Protein AF-A0A963Q341-F1 (afdb_monomer)

Nearest PDB structures (foldseek):
  4ghc-assembly1_A  TM=6.142E-01  e=5.547E-03  Brevibacterium fuscum
  5trx-assembly1_C  TM=6.138E-01  e=7.752E-03  Brevibacterium fuscum
  4z6m-assembly1_A  TM=6.141E-01  e=7.752E-03  Brevibacterium fuscum
  5bwg-assembly1_D  TM=6.280E-01  e=1.514E-02  Brevibacterium fuscum
  1usy-assembly1_H  TM=5.849E-01  e=7.856E-01  Thermotoga maritima MSB8

Foldseek 3Di:
DPDPQDFAWDAKEAEDQDPVVVCCCVCVVVVFDFPDDDPQKTDGDHYIYGHDDDPDDDDRMDTDTDGPDPVVNVVVVVVVD

Sequence (81 aa):
MPTPSSAQFALAVRYVHDMPAARHFYVNVLGLKPEREHAAFIQFDHFALASDAPLGDDRAAELCWLVADIDDAWQTLKDQA

Secondary structure (DSSP, 8-state):
-------EEEEEEEE-S-HHHHHIIIIIIS----SEEETTEEE-SSEEEE-SPPSSSS-SEEEEEE-S-HHHHHHHHHTT-

Structure (mmCIF, N/CA/C/O backbone):
data_AF-A0A963Q341-F1
#
_entry.id   AF-A0A963Q341-F1
#
loop_
_atom_site.group_PDB
_atom_site.id
_atom_site.type_symbol
_atom_site.label_atom_id
_atom_site.label_alt_id
_atom_site.label_comp_id
_atom_site.label_asym_id
_atom_site.label_entity_id
_atom_site.label_seq_id
_atom_site.pdbx_PDB_ins_code
_atom_site.Cartn_x
_atom_site.Cartn_y
_atom_site.Cartn_z
_atom_site.occupancy
_atom_site.B_iso_or_equiv
_atom_site.auth_seq_id
_atom_site.auth_comp_id
_atom_site.auth_asym_id
_atom_site.auth_atom_id
_atom_site.pdbx_PDB_model_num
ATOM 1 N N . MET A 1 1 ? -25.714 -4.660 22.383 1.00 36.31 1 MET A N 1
ATOM 2 C CA . MET A 1 1 ? -24.657 -5.666 22.144 1.00 36.31 1 MET A CA 1
ATOM 3 C C . MET A 1 1 ? -23.361 -4.897 22.011 1.00 36.31 1 MET A C 1
ATOM 5 O O . MET A 1 1 ? -23.431 -3.862 21.358 1.00 36.31 1 MET A O 1
ATOM 9 N N . PRO A 1 2 ? -22.245 -5.29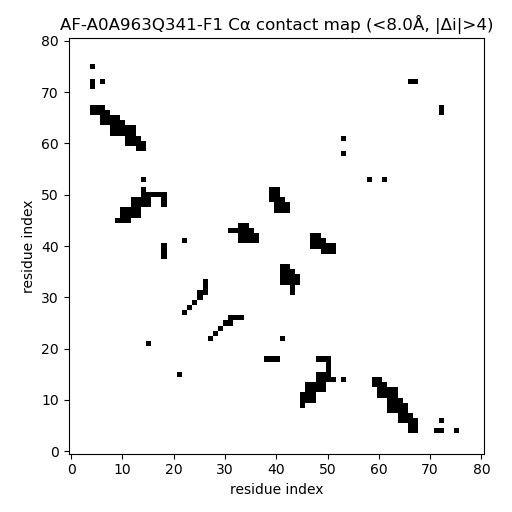8 22.639 1.00 39.72 2 PRO A N 1
ATOM 10 C CA . PRO A 1 2 ? -20.988 -4.615 22.380 1.00 39.72 2 PRO A CA 1
ATOM 11 C C . PRO A 1 2 ? -20.650 -4.871 20.910 1.00 39.72 2 PRO A C 1
ATOM 13 O O . PRO A 1 2 ? -20.547 -6.022 20.483 1.00 39.72 2 PRO A O 1
ATOM 16 N N . THR A 1 3 ? -20.630 -3.810 20.112 1.00 45.91 3 THR A N 1
ATOM 17 C CA . THR A 1 3 ? -20.183 -3.858 18.722 1.00 45.91 3 THR A CA 1
ATOM 18 C C . THR A 1 3 ? -18.719 -4.280 18.772 1.00 45.91 3 THR A C 1
ATOM 20 O O . THR A 1 3 ? -17.989 -3.715 19.587 1.00 45.91 3 THR A O 1
ATOM 23 N N . PRO A 1 4 ? -18.261 -5.285 18.006 1.00 49.69 4 PRO A N 1
ATOM 24 C CA . PRO A 1 4 ? -16.837 -5.564 17.974 1.00 49.69 4 PRO A CA 1
ATOM 25 C C . PRO A 1 4 ? -16.139 -4.263 17.579 1.00 49.69 4 PRO A C 1
ATOM 27 O O . PRO A 1 4 ? -16.511 -3.649 16.579 1.00 49.69 4 PRO A O 1
ATOM 30 N N . SER A 1 5 ? -15.155 -3.847 18.370 1.00 60.62 5 SER A N 1
ATOM 31 C CA . SER A 1 5 ? -14.125 -2.888 17.983 1.00 60.62 5 SER A CA 1
ATOM 32 C C . SER A 1 5 ? -13.354 -3.505 16.806 1.00 60.62 5 SER A C 1
ATOM 34 O O . SER A 1 5 ? -12.258 -4.045 16.963 1.00 60.62 5 SER A O 1
ATOM 36 N N . SER A 1 6 ? -13.996 -3.630 15.644 1.00 70.75 6 SER A N 1
ATOM 37 C CA . SER A 1 6 ? -13.568 -4.541 14.589 1.00 70.75 6 SER A CA 1
ATOM 38 C C . SER A 1 6 ? -12.500 -3.858 13.754 1.00 70.75 6 SER A C 1
ATOM 40 O O . SER A 1 6 ? -12.756 -3.433 12.629 1.00 70.75 6 SER A O 1
ATOM 42 N N . ALA A 1 7 ? -11.309 -3.722 14.331 1.00 82.19 7 ALA A N 1
ATOM 43 C CA . ALA A 1 7 ? -10.120 -3.392 13.576 1.00 82.19 7 ALA A CA 1
ATOM 44 C C . ALA A 1 7 ? -9.930 -4.474 12.505 1.00 82.19 7 ALA A C 1
ATOM 46 O O . ALA A 1 7 ? -9.637 -5.632 12.808 1.00 82.19 7 ALA A O 1
ATOM 47 N N . GLN A 1 8 ? -10.142 -4.107 11.248 1.00 87.56 8 GLN A N 1
ATOM 48 C CA . GLN A 1 8 ? -9.932 -4.978 10.105 1.00 87.56 8 GLN A CA 1
ATOM 49 C C . GLN A 1 8 ? -8.601 -4.612 9.468 1.00 87.56 8 GLN A C 1
ATOM 51 O O . GLN A 1 8 ? -8.345 -3.443 9.197 1.00 87.56 8 GLN A O 1
ATOM 56 N N . PHE A 1 9 ? -7.750 -5.602 9.205 1.00 88.81 9 PHE A N 1
ATOM 57 C CA . PHE A 1 9 ? -6.544 -5.345 8.427 1.00 88.81 9 PHE A CA 1
ATOM 58 C C . PHE A 1 9 ? -6.923 -4.792 7.047 1.00 88.81 9 PHE A C 1
ATOM 60 O O . PHE A 1 9 ? -7.736 -5.392 6.344 1.00 88.81 9 PHE A O 1
ATOM 67 N N . ALA A 1 10 ? -6.344 -3.647 6.695 1.00 89.25 10 ALA A N 1
ATOM 68 C CA . ALA A 1 10 ? -6.626 -2.951 5.450 1.00 89.25 10 ALA A CA 1
ATOM 69 C C . ALA A 1 10 ? -5.601 -3.347 4.389 1.00 89.25 10 ALA A C 1
ATOM 71 O O . ALA A 1 10 ? -5.933 -3.968 3.387 1.00 89.25 10 ALA A O 1
ATOM 72 N N . LEU A 1 11 ? -4.345 -2.978 4.630 1.00 93.00 11 LEU A N 1
ATOM 73 C CA . LEU A 1 11 ? -3.236 -3.172 3.709 1.00 93.00 11 LEU A CA 1
ATOM 74 C C . LEU A 1 11 ? -1.914 -2.888 4.416 1.00 93.00 11 LEU A C 1
ATOM 76 O O . LEU A 1 11 ? 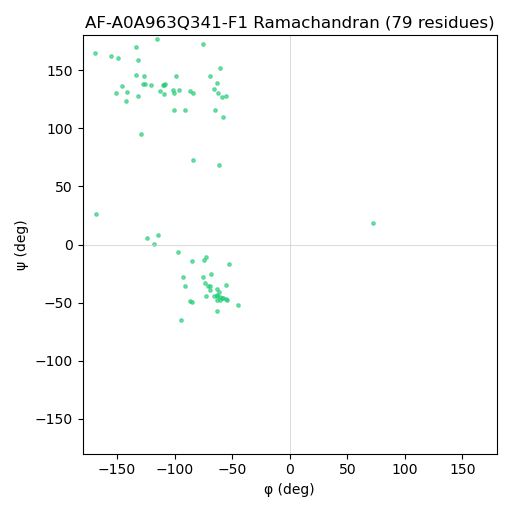-1.870 -2.258 5.476 1.00 93.00 11 LEU A O 1
ATOM 80 N N . ALA A 1 12 ? -0.826 -3.323 3.789 1.00 93.50 12 ALA A N 1
ATOM 81 C CA . ALA A 1 12 ? 0.512 -2.896 4.167 1.00 93.50 12 ALA A CA 1
ATOM 82 C C . ALA A 1 12 ? 1.024 -1.819 3.204 1.00 93.50 12 ALA A C 1
ATOM 84 O O . ALA A 1 12 ? 0.958 -1.999 1.991 1.00 93.50 12 ALA A O 1
ATOM 85 N N . VAL A 1 13 ? 1.583 -0.733 3.727 1.00 93.19 13 VAL A N 1
ATOM 86 C CA . VAL A 1 13 ? 2.270 0.298 2.940 1.00 93.19 13 VAL A CA 1
ATOM 87 C C . VAL A 1 13 ? 3.765 0.005 2.962 1.00 93.19 13 VAL A C 1
ATOM 89 O O . VAL A 1 13 ? 4.324 -0.300 4.013 1.00 93.19 13 VAL A O 1
ATOM 92 N N . ARG A 1 14 ? 4.426 0.052 1.806 1.00 92.56 14 ARG A N 1
ATOM 93 C CA . ARG A 1 14 ? 5.884 -0.035 1.669 1.00 92.56 14 ARG A CA 1
ATOM 94 C C . ARG A 1 14 ? 6.428 1.292 1.177 1.00 92.56 14 ARG A C 1
ATOM 96 O O . ARG A 1 14 ? 5.940 1.822 0.181 1.00 92.56 14 ARG A O 1
ATOM 103 N N . TYR A 1 15 ? 7.468 1.779 1.839 1.00 91.81 15 TYR A N 1
ATOM 104 C CA . TYR A 1 15 ? 8.111 3.025 1.449 1.00 91.81 15 TYR A CA 1
ATOM 105 C C . TYR A 1 15 ? 9.176 2.778 0.385 1.00 91.81 15 TYR A C 1
ATOM 107 O O . TYR A 1 15 ? 9.996 1.866 0.503 1.00 91.81 15 TYR A O 1
ATOM 115 N N . VAL A 1 16 ? 9.142 3.581 -0.674 1.00 92.06 16 VAL A N 1
ATOM 116 C CA . VAL A 1 16 ? 10.080 3.528 -1.796 1.00 92.06 16 VAL A CA 1
ATOM 117 C C . VAL A 1 16 ? 10.672 4.908 -2.040 1.00 92.06 16 VAL A C 1
ATOM 119 O O . VAL A 1 16 ? 9.972 5.915 -2.019 1.00 92.06 16 VAL A O 1
ATOM 122 N N . HIS A 1 17 ? 11.974 4.959 -2.310 1.00 89.56 17 HIS A N 1
ATOM 123 C CA . HIS A 1 17 ? 12.665 6.222 -2.583 1.00 89.56 17 HIS A CA 1
ATOM 124 C C . HIS A 1 17 ? 12.378 6.775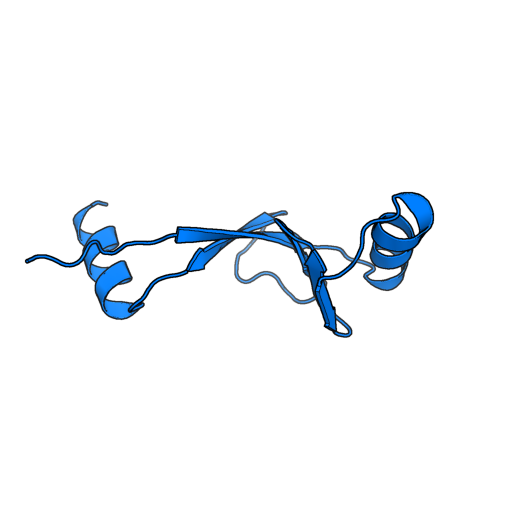 -3.988 1.00 89.56 17 HIS A C 1
ATOM 126 O O . HIS A 1 17 ? 12.434 7.982 -4.195 1.00 89.56 17 HIS A O 1
ATOM 132 N N . ASP A 1 18 ? 12.072 5.898 -4.949 1.00 92.19 18 ASP A N 1
ATOM 133 C CA . ASP A 1 18 ? 11.835 6.248 -6.352 1.00 92.19 18 ASP A CA 1
ATOM 134 C C . ASP A 1 18 ? 10.510 5.628 -6.820 1.00 92.19 18 ASP A C 1
ATOM 136 O O . ASP A 1 18 ? 10.438 4.454 -7.200 1.00 92.19 18 ASP A O 1
ATOM 140 N N . MET A 1 19 ? 9.437 6.423 -6.743 1.00 95.06 19 MET A N 1
ATOM 141 C CA . MET A 1 19 ? 8.096 5.995 -7.146 1.00 95.06 19 MET A CA 1
ATOM 142 C C . MET A 1 19 ? 8.009 5.655 -8.647 1.00 95.06 19 MET A C 1
ATOM 144 O O . MET A 1 19 ? 7.437 4.612 -8.970 1.00 95.06 19 MET A O 1
ATOM 148 N N . PRO A 1 20 ? 8.586 6.440 -9.584 1.00 95.25 20 PRO A N 1
ATOM 149 C CA . PRO A 1 20 ? 8.658 6.053 -10.995 1.00 95.25 20 PRO A CA 1
ATOM 150 C C . PRO A 1 20 ? 9.304 4.682 -11.245 1.00 95.25 20 PRO A C 1
ATOM 152 O O . PRO A 1 20 ? 8.732 3.863 -11.973 1.00 95.25 20 PRO A O 1
ATOM 155 N N . ALA A 1 21 ? 10.461 4.407 -10.635 1.00 96.12 21 ALA A N 1
ATOM 156 C CA . ALA A 1 21 ? 11.150 3.128 -10.790 1.00 96.12 21 ALA A CA 1
ATOM 157 C C . ALA A 1 21 ? 10.340 1.970 -10.189 1.00 96.12 21 ALA A C 1
ATOM 159 O O . ALA A 1 21 ? 10.162 0.932 -10.835 1.00 96.12 21 ALA A O 1
ATOM 160 N N . ALA A 1 22 ? 9.781 2.164 -8.989 1.00 96.12 22 ALA A N 1
ATOM 161 C CA . ALA A 1 22 ? 8.922 1.175 -8.351 1.00 96.12 22 ALA A CA 1
ATOM 162 C C . ALA A 1 22 ? 7.678 0.888 -9.204 1.00 96.12 22 ALA A C 1
ATOM 164 O O . ALA A 1 22 ? 7.391 -0.270 -9.508 1.00 96.12 22 ALA A O 1
ATOM 165 N N . ARG A 1 23 ? 6.983 1.926 -9.685 1.00 96.19 23 ARG A N 1
ATOM 166 C CA . ARG A 1 23 ? 5.829 1.779 -10.581 1.00 96.19 23 ARG A CA 1
ATOM 167 C C . ARG A 1 23 ? 6.190 0.966 -11.817 1.00 96.19 23 ARG A C 1
ATOM 169 O O . ARG A 1 23 ? 5.444 0.059 -12.178 1.00 96.19 23 ARG A O 1
ATOM 176 N N . HIS A 1 24 ? 7.317 1.270 -12.462 1.00 97.19 24 HIS A N 1
ATOM 177 C CA . HIS A 1 24 ? 7.753 0.520 -13.636 1.00 97.19 24 HIS A CA 1
ATOM 178 C C . HIS A 1 24 ? 7.918 -0.969 -13.319 1.00 97.19 24 HIS A C 1
ATOM 180 O O . HIS A 1 24 ? 7.412 -1.812 -14.057 1.00 97.19 24 HIS A O 1
ATOM 186 N N . PHE A 1 25 ? 8.564 -1.295 -12.203 1.00 97.62 25 PHE A N 1
ATOM 187 C CA . PHE A 1 25 ? 8.747 -2.677 -11.782 1.00 97.62 25 PHE A CA 1
ATOM 188 C C . PHE A 1 25 ? 7.412 -3.383 -11.486 1.00 97.62 25 PHE A C 1
ATOM 190 O O . PHE A 1 25 ? 7.089 -4.386 -12.119 1.00 97.62 25 PHE A O 1
ATOM 197 N N . TYR A 1 26 ? 6.594 -2.854 -10.576 1.00 96.69 26 TYR A N 1
ATOM 198 C CA . TYR A 1 26 ? 5.370 -3.542 -10.151 1.00 96.69 26 TYR A CA 1
ATOM 199 C C . TYR A 1 26 ? 4.302 -3.598 -11.251 1.00 96.69 26 TYR A C 1
ATOM 201 O O . TYR A 1 26 ? 3.646 -4.624 -11.415 1.00 96.69 26 TYR A O 1
ATOM 209 N N . VAL A 1 27 ? 4.139 -2.533 -12.038 1.00 96.88 27 VAL A N 1
ATOM 210 C CA . VAL A 1 27 ? 3.086 -2.470 -13.063 1.00 96.88 27 VAL A CA 1
ATOM 211 C C . VAL A 1 27 ? 3.548 -3.079 -14.382 1.00 96.88 27 VAL A C 1
ATOM 213 O O . VAL A 1 27 ? 2.846 -3.908 -14.950 1.00 96.88 27 VAL A O 1
ATOM 216 N N . ASN A 1 28 ? 4.728 -2.702 -14.881 1.00 97.38 28 ASN A N 1
ATOM 217 C CA . ASN A 1 28 ? 5.139 -3.091 -16.233 1.00 97.38 28 ASN A CA 1
ATOM 218 C C . ASN A 1 28 ? 5.918 -4.410 -16.260 1.00 97.38 28 ASN A C 1
ATOM 220 O O . ASN A 1 28 ? 5.766 -5.171 -17.211 1.00 97.38 28 ASN A O 1
ATOM 224 N N . VAL A 1 29 ? 6.749 -4.686 -15.246 1.00 98.12 29 VAL A N 1
ATOM 225 C CA . VAL A 1 29 ? 7.540 -5.930 -15.189 1.00 98.12 29 VAL A CA 1
ATOM 226 C C . VAL A 1 29 ? 6.723 -7.062 -14.575 1.00 98.12 29 VAL A C 1
ATOM 228 O O . VAL A 1 29 ? 6.646 -8.141 -15.156 1.00 98.12 29 VAL A O 1
ATOM 231 N N . LEU A 1 30 ? 6.092 -6.824 -13.421 1.00 97.38 30 LEU A N 1
ATOM 232 C CA . LEU A 1 30 ? 5.290 -7.845 -12.737 1.00 97.38 30 LEU A CA 1
ATOM 233 C C . LEU A 1 30 ? 3.844 -7.931 -13.243 1.00 97.38 30 LEU A C 1
ATOM 235 O O . LEU A 1 30 ? 3.157 -8.907 -12.949 1.00 97.38 30 LEU A O 1
ATOM 239 N N . GLY A 1 31 ? 3.372 -6.937 -14.000 1.00 97.44 31 GLY A N 1
ATOM 240 C CA . GLY A 1 31 ? 2.017 -6.939 -14.555 1.00 97.44 31 GLY A CA 1
ATOM 241 C C . GLY A 1 31 ? 0.914 -6.698 -13.521 1.00 97.44 31 GLY A C 1
ATOM 242 O O . GLY A 1 31 ? -0.243 -7.035 -13.784 1.00 97.44 31 GLY A O 1
ATOM 243 N N . LEU A 1 32 ? 1.242 -6.152 -12.343 1.00 97.44 32 LEU A N 1
ATOM 244 C CA . LEU A 1 32 ? 0.237 -5.841 -11.330 1.00 97.44 32 LEU A CA 1
ATOM 245 C C . LEU A 1 32 ? -0.638 -4.675 -11.785 1.00 97.44 32 LEU A C 1
ATOM 247 O O . LEU A 1 32 ? -0.171 -3.728 -12.417 1.00 97.44 32 LEU A O 1
ATOM 251 N N . LYS A 1 33 ? -1.919 -4.735 -11.423 1.00 97.38 33 LYS A N 1
ATOM 252 C CA . LYS A 1 33 ? -2.900 -3.702 -11.754 1.00 97.38 33 LYS A CA 1
ATOM 253 C C . LYS A 1 33 ? -3.123 -2.804 -10.541 1.00 97.38 33 LYS A C 1
ATOM 255 O O . LYS A 1 33 ? -3.610 -3.307 -9.530 1.00 97.38 33 LYS A O 1
ATOM 260 N N . PRO A 1 34 ? -2.777 -1.511 -10.622 1.00 96.88 34 PRO A N 1
ATOM 261 C CA . PRO A 1 34 ? -3.127 -0.562 -9.580 1.00 96.88 34 PRO A CA 1
ATOM 262 C C . PRO A 1 34 ? -4.644 -0.424 -9.447 1.00 96.88 34 PRO A C 1
ATOM 264 O O . PRO A 1 34 ? -5.360 -0.346 -10.445 1.00 96.88 34 PRO A O 1
ATOM 267 N N . GLU A 1 35 ? -5.119 -0.347 -8.212 1.00 97.06 35 GLU A N 1
ATOM 268 C CA . GLU A 1 35 ? -6.505 -0.003 -7.882 1.00 97.06 35 GLU A CA 1
ATOM 269 C C . GLU A 1 35 ? -6.667 1.503 -7.649 1.00 97.06 35 GLU A C 1
ATOM 271 O O . GLU A 1 35 ? -7.728 2.074 -7.903 1.00 97.06 35 GLU A O 1
ATOM 276 N N . ARG A 1 36 ? -5.594 2.167 -7.197 1.00 94.94 36 ARG A N 1
ATOM 277 C CA . ARG A 1 36 ? -5.528 3.618 -7.002 1.00 94.94 36 ARG A CA 1
ATOM 278 C C . ARG A 1 36 ? -4.127 4.130 -7.313 1.00 94.94 36 ARG A C 1
ATOM 280 O O . ARG A 1 36 ? -3.142 3.551 -6.861 1.00 94.94 36 ARG A O 1
ATOM 287 N N . GLU A 1 37 ? -4.046 5.251 -8.027 1.00 94.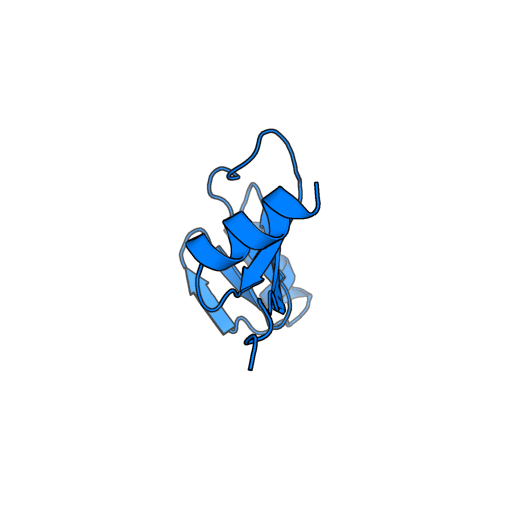06 37 GLU A N 1
ATOM 288 C CA . GLU A 1 37 ? -2.783 5.921 -8.356 1.00 94.06 37 GLU A CA 1
ATOM 289 C C . GLU A 1 37 ? -2.801 7.395 -7.922 1.00 94.06 37 GLU A C 1
ATOM 291 O O . GLU A 1 37 ? -3.785 8.113 -8.102 1.00 94.06 37 GLU A O 1
ATOM 296 N N . HIS A 1 38 ? -1.680 7.838 -7.357 1.00 93.25 38 HIS A N 1
ATOM 297 C CA . HIS A 1 38 ? -1.340 9.217 -7.029 1.00 93.25 38 HIS A CA 1
ATOM 298 C C . HIS A 1 38 ? 0.187 9.400 -7.135 1.00 93.25 38 HIS A C 1
ATOM 300 O O . HIS A 1 38 ? 0.940 8.431 -7.069 1.00 93.25 38 HIS A O 1
ATOM 306 N N . ALA A 1 39 ? 0.672 10.638 -7.274 1.00 91.38 39 ALA A N 1
ATOM 307 C CA . ALA A 1 39 ? 2.087 10.919 -7.557 1.00 91.38 39 ALA A CA 1
ATOM 308 C C . ALA A 1 39 ? 3.080 10.294 -6.553 1.00 91.38 39 ALA A C 1
ATOM 310 O O . ALA A 1 39 ? 4.163 9.873 -6.947 1.00 91.38 39 ALA A O 1
ATOM 311 N N . ALA A 1 40 ? 2.697 10.214 -5.277 1.00 93.69 40 ALA A N 1
ATOM 312 C CA . ALA A 1 40 ? 3.506 9.644 -4.198 1.00 93.69 40 ALA A CA 1
ATOM 313 C C . ALA A 1 40 ? 2.906 8.362 -3.597 1.00 93.69 40 ALA A C 1
ATOM 315 O O . ALA A 1 40 ? 3.386 7.902 -2.567 1.00 93.69 40 ALA A O 1
ATOM 316 N N . PHE A 1 41 ? 1.845 7.801 -4.195 1.00 94.56 41 PHE A N 1
ATOM 317 C CA . PHE A 1 41 ? 1.135 6.652 -3.630 1.00 94.56 41 PHE A CA 1
ATOM 318 C C . PHE A 1 41 ? 0.495 5.776 -4.709 1.00 94.56 41 PHE A C 1
ATOM 320 O O . PHE A 1 41 ? -0.243 6.270 -5.559 1.00 94.56 41 PHE A O 1
ATOM 327 N N . ILE A 1 42 ? 0.717 4.466 -4.645 1.00 97.19 42 ILE A N 1
ATOM 328 C CA . ILE A 1 42 ? 0.086 3.487 -5.538 1.00 97.19 42 ILE A CA 1
ATOM 329 C C . ILE A 1 42 ? -0.464 2.348 -4.692 1.00 97.19 42 ILE A C 1
ATOM 331 O O . ILE A 1 42 ? 0.277 1.756 -3.917 1.00 97.19 42 ILE A O 1
ATOM 335 N N . GLN A 1 43 ? -1.739 2.014 -4.862 1.00 97.06 43 GLN A N 1
ATOM 336 C CA . GLN A 1 43 ? -2.377 0.897 -4.171 1.00 97.06 43 GLN A CA 1
ATOM 337 C C . GLN A 1 43 ? -2.650 -0.257 -5.129 1.00 97.06 43 GLN A C 1
ATOM 339 O O . GLN A 1 43 ? -3.138 -0.053 -6.241 1.00 97.06 43 GLN A O 1
ATOM 344 N N . PHE A 1 44 ? -2.382 -1.461 -4.643 1.00 96.44 44 PHE A N 1
ATOM 345 C CA . PHE A 1 44 ? -2.805 -2.742 -5.191 1.00 96.44 44 PHE A CA 1
ATOM 346 C C . PHE A 1 44 ? -3.758 -3.418 -4.192 1.00 96.44 44 PHE A C 1
ATOM 348 O O . PHE A 1 44 ? -3.935 -2.923 -3.081 1.00 96.44 44 PHE A O 1
ATOM 355 N N . ASP A 1 45 ? -4.295 -4.579 -4.560 1.00 91.88 45 ASP A N 1
ATOM 356 C CA . ASP A 1 45 ? -5.293 -5.334 -3.784 1.00 91.88 45 ASP A CA 1
ATOM 357 C C . ASP A 1 45 ? -4.978 -5.438 -2.272 1.00 91.88 45 ASP A C 1
ATOM 359 O O . ASP A 1 45 ? -5.787 -5.078 -1.422 1.00 91.88 45 ASP A O 1
ATOM 363 N N . HIS A 1 46 ? -3.768 -5.876 -1.898 1.00 88.06 46 HIS A N 1
ATOM 364 C CA . HIS A 1 46 ? -3.422 -6.127 -0.483 1.00 88.06 46 HIS A CA 1
ATOM 365 C C . HIS A 1 46 ? -2.282 -5.259 0.068 1.00 88.06 46 HIS A C 1
ATOM 367 O O . HIS A 1 46 ? -1.873 -5.412 1.224 1.00 88.06 46 HIS A O 1
ATOM 373 N N . PHE A 1 47 ? -1.715 -4.368 -0.746 1.00 95.62 47 PHE A N 1
ATOM 374 C CA . PHE A 1 47 ? -0.596 -3.526 -0.333 1.00 95.62 47 PHE A CA 1
ATOM 375 C C . PHE A 1 47 ? -0.522 -2.237 -1.146 1.00 95.62 47 PHE A C 1
ATOM 377 O O . PHE A 1 47 ? -1.069 -2.137 -2.241 1.00 95.62 47 PHE A O 1
ATOM 384 N N . ALA A 1 48 ? 0.207 -1.261 -0.622 1.00 96.31 48 ALA A N 1
ATOM 385 C CA . ALA A 1 48 ? 0.478 -0.007 -1.297 1.00 96.31 48 ALA A CA 1
ATOM 386 C C . ALA A 1 48 ? 1.965 0.352 -1.253 1.00 96.31 48 ALA A C 1
ATOM 388 O O . ALA A 1 48 ? 2.723 -0.128 -0.409 1.00 96.31 48 ALA A O 1
ATOM 389 N N . LEU A 1 49 ? 2.368 1.212 -2.178 1.00 95.25 49 LEU A N 1
ATOM 390 C CA . LEU A 1 49 ? 3.672 1.851 -2.241 1.00 95.25 49 LEU A CA 1
ATOM 391 C C . LEU A 1 49 ? 3.494 3.329 -1.920 1.00 95.25 49 LEU A C 1
ATOM 393 O O . LEU A 1 49 ? 2.578 3.955 -2.454 1.00 95.25 49 LEU A O 1
ATOM 397 N N . ALA A 1 50 ? 4.385 3.884 -1.111 1.00 94.31 50 ALA A N 1
ATOM 398 C CA . ALA A 1 50 ? 4.400 5.297 -0.764 1.00 94.31 50 ALA A CA 1
ATOM 399 C C . ALA A 1 50 ? 5.822 5.865 -0.882 1.00 94.31 50 ALA A C 1
ATOM 401 O O . ALA A 1 50 ? 6.793 5.146 -0.661 1.00 94.31 50 ALA A O 1
ATOM 402 N N . SER A 1 51 ? 5.962 7.129 -1.277 1.00 91.31 51 SER A N 1
ATOM 403 C CA . SER A 1 51 ? 7.264 7.821 -1.327 1.00 91.31 51 SER A CA 1
ATOM 404 C C . SER A 1 51 ? 7.295 9.113 -0.510 1.00 91.31 51 SER A C 1
ATOM 406 O O . SER A 1 51 ? 8.262 9.868 -0.590 1.00 91.31 51 SER A O 1
ATOM 408 N N . ASP A 1 52 ? 6.224 9.410 0.220 1.00 86.06 52 ASP A N 1
ATOM 409 C CA . ASP A 1 52 ? 6.209 10.439 1.253 1.00 86.06 52 ASP A CA 1
ATOM 410 C C . ASP A 1 52 ? 6.929 9.952 2.521 1.00 86.06 52 ASP A C 1
ATOM 412 O O . ASP A 1 52 ? 7.395 8.813 2.603 1.00 86.06 52 ASP A O 1
ATOM 416 N N . ALA A 1 53 ? 7.113 10.853 3.488 1.00 78.00 53 ALA A N 1
ATOM 417 C CA . ALA A 1 53 ? 7.769 10.496 4.739 1.00 78.00 53 ALA A CA 1
ATOM 418 C C . ALA A 1 53 ? 6.901 9.489 5.518 1.00 78.00 53 ALA A C 1
ATOM 420 O O . ALA A 1 53 ? 5.694 9.723 5.642 1.00 78.00 53 ALA A O 1
ATOM 421 N N . PRO A 1 54 ? 7.487 8.405 6.059 1.00 75.88 54 PRO A N 1
ATOM 422 C CA . PRO A 1 54 ? 6.761 7.501 6.938 1.00 75.88 54 PRO A CA 1
ATOM 423 C C . PRO A 1 54 ? 6.257 8.237 8.178 1.00 75.88 54 PRO A C 1
ATOM 425 O O . PRO A 1 54 ? 6.854 9.214 8.635 1.00 75.88 54 PRO A O 1
ATOM 428 N N . LEU A 1 55 ? 5.157 7.748 8.744 1.00 71.19 55 LEU A N 1
ATOM 429 C CA . LEU A 1 55 ? 4.580 8.260 9.985 1.00 71.19 55 LEU A CA 1
ATOM 430 C C . LEU A 1 55 ? 5.411 7.866 11.220 1.00 71.19 55 LEU A C 1
ATOM 432 O O . LEU A 1 55 ? 5.160 8.383 12.308 1.00 71.19 55 LEU A O 1
ATOM 436 N N . GLY A 1 56 ? 6.387 6.961 11.075 1.00 67.38 56 GLY A N 1
ATOM 437 C CA . GLY A 1 56 ? 7.275 6.504 12.147 1.00 67.38 56 GLY A CA 1
ATOM 438 C C . GLY A 1 56 ? 8.756 6.461 11.760 1.00 67.38 56 GLY A C 1
ATOM 439 O O . GLY A 1 56 ? 9.114 6.574 10.593 1.00 67.38 56 GLY A O 1
ATOM 440 N N . ASP A 1 57 ? 9.611 6.254 12.766 1.00 64.56 57 ASP A N 1
ATOM 441 C CA . ASP A 1 57 ? 11.047 6.553 12.669 1.00 64.56 57 ASP A CA 1
ATOM 442 C C . ASP A 1 57 ? 11.867 5.661 11.722 1.00 64.56 57 ASP A C 1
ATOM 444 O O . ASP A 1 57 ? 12.910 6.119 11.265 1.00 64.56 57 ASP A O 1
ATOM 448 N N . ASP A 1 58 ? 11.468 4.412 11.427 1.00 60.88 58 ASP A N 1
ATOM 449 C CA . ASP A 1 58 ? 12.326 3.539 10.592 1.00 60.88 58 ASP A CA 1
ATOM 450 C C . ASP A 1 58 ? 11.684 2.236 10.075 1.00 60.88 58 ASP A C 1
ATOM 452 O O . ASP A 1 58 ? 12.350 1.216 9.871 1.00 60.88 58 ASP A O 1
ATOM 456 N N . ARG A 1 59 ? 10.357 2.177 9.918 1.00 61.91 59 ARG A N 1
ATOM 457 C CA . ARG A 1 59 ? 9.739 0.932 9.436 1.00 61.91 59 ARG A CA 1
ATOM 458 C C . ARG A 1 59 ? 9.629 0.957 7.919 1.00 61.91 59 ARG A C 1
ATOM 460 O O . ARG A 1 59 ? 8.830 1.693 7.358 1.00 61.91 59 ARG A O 1
ATOM 467 N N . ALA A 1 60 ? 10.350 0.042 7.265 1.00 68.62 60 ALA A N 1
ATOM 468 C CA . 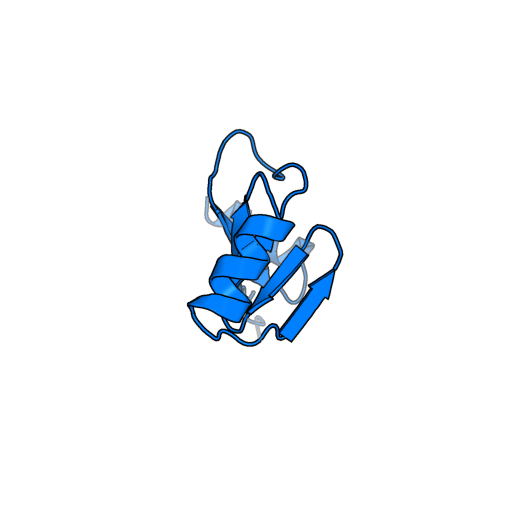ALA A 1 60 ? 10.214 -0.261 5.832 1.00 68.62 60 ALA A CA 1
ATOM 469 C C . ALA A 1 60 ? 8.762 -0.570 5.401 1.00 68.62 60 ALA A C 1
ATOM 471 O O . ALA A 1 60 ? 8.445 -0.581 4.208 1.00 68.62 60 ALA A O 1
ATOM 472 N N . ALA A 1 61 ? 7.890 -0.860 6.373 1.00 83.31 61 ALA A N 1
ATOM 473 C CA . ALA A 1 61 ? 6.490 -1.161 6.189 1.00 83.31 61 ALA A CA 1
ATOM 474 C C . ALA A 1 61 ? 5.611 -0.556 7.288 1.00 83.31 61 ALA A C 1
ATOM 476 O O . ALA A 1 61 ? 5.848 -0.803 8.473 1.00 83.31 61 ALA A O 1
ATOM 477 N N . GLU A 1 62 ? 4.535 0.109 6.888 1.00 89.19 62 GLU A N 1
ATOM 478 C CA . GLU A 1 62 ? 3.413 0.417 7.771 1.00 89.19 62 GLU A CA 1
ATOM 479 C C . GLU A 1 62 ? 2.290 -0.590 7.553 1.00 89.19 62 GLU A C 1
ATOM 481 O O . GLU A 1 62 ? 2.070 -1.084 6.446 1.00 89.19 62 GLU A O 1
ATOM 486 N N . LEU A 1 63 ? 1.593 -0.927 8.631 1.00 89.75 63 LEU A N 1
ATOM 487 C CA . LEU A 1 63 ? 0.400 -1.757 8.583 1.00 89.75 63 LEU A CA 1
ATOM 488 C C . LEU A 1 63 ? -0.785 -0.855 8.901 1.00 89.75 63 LEU A C 1
ATOM 490 O O . LEU A 1 63 ? -0.753 -0.112 9.881 1.00 89.75 63 LEU A O 1
ATOM 494 N N . CYS A 1 64 ? -1.811 -0.912 8.063 1.00 88.44 64 CYS A N 1
ATOM 495 C CA . CYS A 1 64 ? -3.007 -0.106 8.223 1.00 88.44 64 CYS A CA 1
ATOM 496 C C . CYS A 1 64 ? -4.172 -1.002 8.634 1.00 88.44 64 CYS A C 1
ATOM 498 O O . CYS A 1 64 ? -4.380 -2.076 8.062 1.00 88.44 64 CYS A O 1
ATOM 500 N N . TRP A 1 65 ? -4.963 -0.527 9.592 1.00 89.75 65 TRP A N 1
ATOM 501 C CA . TRP A 1 65 ? -6.211 -1.154 10.007 1.00 89.75 65 TRP A CA 1
ATOM 502 C C . TRP A 1 65 ? -7.363 -0.174 9.799 1.00 89.75 65 TRP A C 1
ATOM 504 O O . TRP A 1 65 ? -7.239 1.010 10.105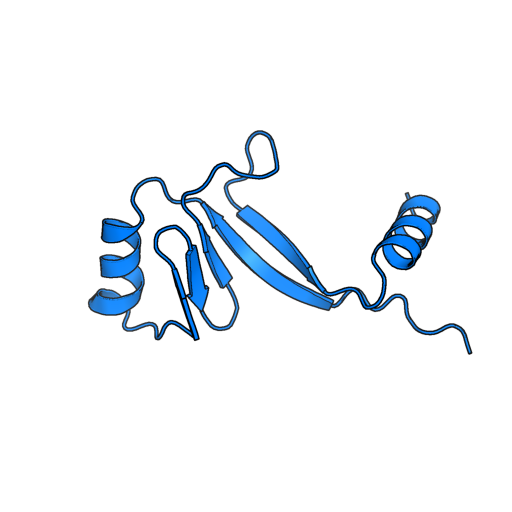 1.00 89.75 65 TRP A O 1
ATOM 514 N N . LEU A 1 66 ? -8.480 -0.674 9.279 1.00 89.81 66 LEU A N 1
ATOM 515 C CA . LEU A 1 66 ? -9.747 0.039 9.243 1.00 89.81 66 LEU A CA 1
ATOM 516 C C . LEU A 1 66 ? -10.451 -0.167 1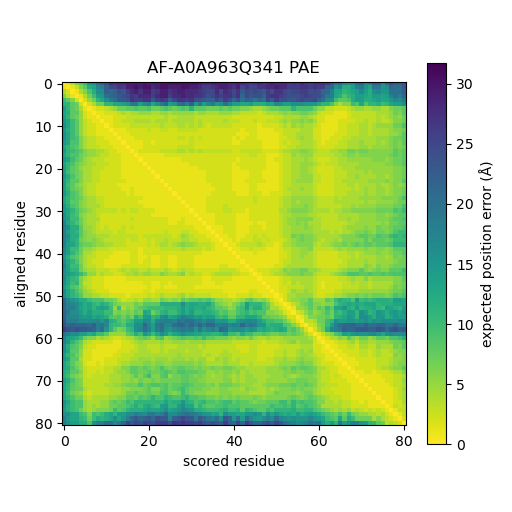0.574 1.00 89.81 66 LEU A C 1
ATOM 518 O O . LEU A 1 66 ? -10.604 -1.296 11.036 1.00 89.81 66 LEU A O 1
ATOM 522 N N . VAL A 1 67 ? -10.904 0.926 11.163 1.00 90.69 67 VAL A N 1
ATOM 523 C CA . VAL A 1 67 ? -11.710 0.929 12.380 1.00 90.69 67 VAL A CA 1
ATOM 524 C C . VAL A 1 67 ? -12.971 1.735 12.108 1.00 90.69 67 VAL A C 1
ATOM 526 O O . VAL A 1 67 ? -12.938 2.698 11.343 1.00 90.69 67 VAL A O 1
ATOM 529 N N . ALA A 1 68 ? -14.093 1.319 12.695 1.00 87.56 68 ALA A N 1
ATOM 530 C CA . ALA A 1 68 ? -15.358 2.039 12.543 1.00 87.56 68 ALA A CA 1
ATOM 531 C C . ALA A 1 68 ? -15.325 3.400 13.259 1.00 87.56 68 ALA A C 1
ATOM 533 O O . ALA A 1 68 ? -15.884 4.372 12.759 1.00 87.56 68 ALA A O 1
ATOM 534 N N . ASP A 1 69 ? -14.643 3.451 14.403 1.00 89.31 69 ASP A N 1
ATOM 535 C CA . ASP A 1 69 ? -14.425 4.640 15.218 1.00 89.31 69 ASP A CA 1
ATOM 536 C C . ASP A 1 69 ? -13.001 4.570 15.791 1.00 89.31 6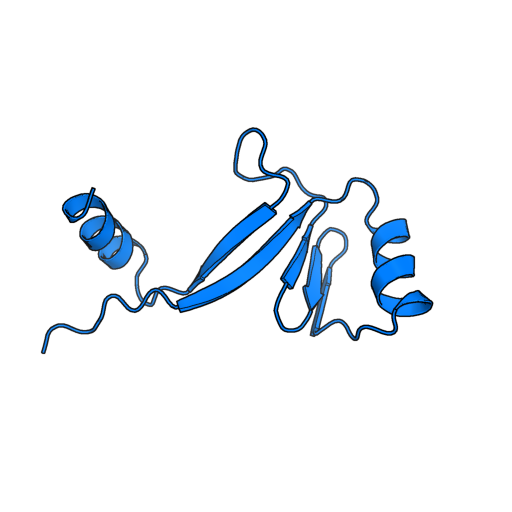9 ASP A C 1
ATOM 538 O O . ASP A 1 69 ? -12.613 3.567 16.396 1.00 89.31 69 ASP A O 1
ATOM 542 N N . ILE A 1 70 ? -12.195 5.602 15.528 1.00 88.88 70 ILE A N 1
ATOM 543 C CA . ILE A 1 70 ? -10.785 5.633 15.934 1.00 88.88 70 ILE A CA 1
ATOM 544 C C . ILE A 1 70 ? -10.621 5.867 17.436 1.00 88.88 70 ILE A C 1
ATOM 546 O O . ILE A 1 70 ? -9.697 5.313 18.031 1.00 88.88 70 ILE A O 1
ATOM 550 N N . ASP A 1 71 ? -11.521 6.635 18.050 1.00 89.38 71 ASP A N 1
ATOM 551 C CA . ASP A 1 71 ? -11.466 6.941 19.474 1.00 89.38 71 ASP A CA 1
ATOM 552 C C . ASP A 1 71 ? -11.850 5.697 20.281 1.00 89.38 71 ASP A C 1
ATOM 554 O O . ASP A 1 71 ? -11.145 5.329 21.221 1.00 89.38 71 ASP A O 1
ATOM 558 N N . ASP A 1 72 ? -12.907 4.990 19.868 1.00 86.31 72 ASP A N 1
ATOM 559 C CA . ASP A 1 72 ? -13.319 3.721 20.486 1.00 86.31 72 ASP A CA 1
ATOM 560 C C . ASP A 1 72 ? -12.250 2.627 20.330 1.00 86.31 72 ASP A C 1
ATOM 562 O O . ASP A 1 72 ? -11.891 1.938 21.293 1.00 86.31 72 ASP A O 1
ATOM 566 N N . ALA A 1 73 ? -11.673 2.503 19.128 1.00 86.69 73 ALA A N 1
ATOM 567 C CA . ALA A 1 73 ? -10.593 1.555 18.872 1.00 86.69 73 ALA A CA 1
ATOM 568 C C . ALA A 1 73 ? -9.355 1.857 19.728 1.00 86.69 73 ALA A C 1
ATOM 570 O O . ALA A 1 73 ? -8.741 0.936 20.270 1.00 86.69 73 ALA A O 1
ATOM 571 N N . TRP A 1 74 ? -9.006 3.136 19.888 1.00 86.38 74 TRP A N 1
ATOM 572 C CA . TRP A 1 74 ? -7.899 3.556 20.738 1.00 86.38 74 TRP A CA 1
ATOM 573 C C . TRP A 1 74 ? -8.136 3.210 22.209 1.00 86.38 74 TRP A C 1
ATOM 575 O O . TRP A 1 74 ? -7.249 2.627 22.833 1.00 86.38 74 TRP A O 1
ATOM 585 N N . GLN A 1 75 ? -9.315 3.521 22.762 1.00 85.56 75 GLN A N 1
ATOM 586 C CA . GLN A 1 75 ? -9.642 3.170 24.151 1.00 85.56 75 GLN A CA 1
ATOM 587 C C . GLN A 1 75 ? -9.568 1.657 24.366 1.00 85.56 75 GLN A C 1
ATOM 589 O O . GLN A 1 75 ? -8.915 1.197 25.300 1.00 85.56 75 GLN A O 1
ATOM 594 N N . THR A 1 76 ? -10.146 0.881 23.447 1.00 82.62 76 THR A N 1
ATOM 595 C CA . THR A 1 76 ? -10.136 -0.584 23.531 1.00 82.62 76 THR A CA 1
ATOM 596 C C . THR A 1 76 ? -8.718 -1.157 23.521 1.00 82.62 76 THR A C 1
ATOM 598 O O . THR A 1 76 ? -8.404 -2.036 24.321 1.00 82.62 76 THR A O 1
ATOM 601 N N . LEU A 1 77 ? -7.846 -0.672 22.631 1.00 81.56 77 LEU A N 1
ATOM 602 C CA . LEU A 1 77 ? -6.463 -1.149 22.542 1.00 81.56 77 LEU A CA 1
ATOM 603 C C . LEU A 1 77 ? -5.614 -0.698 23.731 1.00 81.56 77 LEU A C 1
ATOM 605 O O . LEU A 1 77 ? -4.755 -1.447 24.189 1.00 81.56 77 LEU A O 1
ATOM 609 N N . LYS A 1 78 ? -5.857 0.510 24.244 1.00 81.00 78 LYS A N 1
ATOM 610 C CA . LYS A 1 78 ? -5.163 1.044 25.416 1.00 81.00 78 LYS A CA 1
ATOM 611 C C . LYS A 1 78 ? -5.437 0.211 26.669 1.00 81.00 78 LYS A C 1
ATOM 613 O O . LYS A 1 78 ? -4.515 -0.004 27.444 1.00 81.00 78 LYS A O 1
ATOM 618 N N . ASP A 1 79 ? -6.663 -0.273 26.847 1.00 73.75 79 ASP A N 1
ATOM 619 C CA . ASP A 1 79 ? -7.044 -1.109 27.994 1.00 73.75 79 ASP A CA 1
ATOM 620 C C . ASP A 1 79 ? -6.503 -2.552 27.902 1.00 73.75 79 ASP A C 1
ATOM 622 O O . ASP A 1 79 ? -6.530 -3.294 28.884 1.00 73.75 79 ASP A O 1
ATOM 626 N N . GLN A 1 80 ? -6.012 -2.960 26.726 1.00 66.62 80 GLN A N 1
ATOM 627 C CA . GLN A 1 80 ? -5.408 -4.274 26.471 1.00 66.62 80 GLN A CA 1
ATOM 628 C C . GLN A 1 80 ? -3.870 -4.277 26.547 1.00 66.62 80 GLN A C 1
ATOM 630 O O . GLN A 1 80 ? -3.274 -5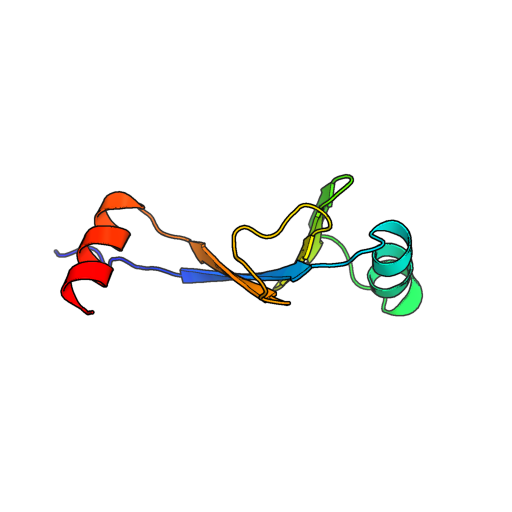.353 26.447 1.00 66.62 80 GLN A O 1
ATOM 635 N N . ALA A 1 81 ? -3.240 -3.107 26.691 1.00 54.72 81 ALA A N 1
ATOM 636 C CA . ALA A 1 81 ? -1.787 -2.921 26.757 1.00 54.72 81 ALA A CA 1
ATOM 637 C C . ALA A 1 81 ? -1.269 -2.892 28.204 1.00 54.72 81 ALA A C 1
ATOM 639 O O . ALA A 1 81 ? -0.170 -3.450 28.430 1.00 54.72 81 ALA A O 1
#

Solvent-accessible surface area (backbone atoms only — not comparable to full-atom values): 4922 Å² total; per-residue (Å²): 127,89,72,75,79,56,66,37,83,58,34,36,38,33,67,40,96,50,54,71,62,50,49,46,44,48,37,70,71,67,61,48,69,71,79,43,82,52,94,52,36,40,30,39,93,63,34,31,42,32,51,62,82,68,98,59,96,80,64,70,54,48,79,43,64,45,55,92,46,69,68,62,43,47,52,57,52,60,79,73,108

Mean predicted aligned error: 6.47 Å

Radius of gyration: 15.71 Å; Cα contacts (8 Å, |Δi|>4): 112; chains: 1; bounding box: 37×19×44 Å

pLDDT: mean 85.63, std 14.18, range [36.31, 98.12]